Protein AF-A0A8T5YLW8-F1 (afdb_monomer)

Sequence (113 aa):
MLVWEGQQPPEFNLVIDFMATTNAQLEVNAAITALLKMESPELNNVAPFGRRPETVTLNIGRNIALTDVVIKSVSYQLDAPRTPEGYFTHNTVTLQCSGNTSINRSNISSVFV

Organism: Escherichia coli (NCBI:txid562)

Structure (mmCIF, N/CA/C/O backbone):
data_AF-A0A8T5YLW8-F1
#
_entry.id   AF-A0A8T5YLW8-F1
#
loop_
_atom_site.group_PDB
_atom_site.id
_atom_site.type_symbol
_atom_site.label_atom_id
_atom_site.label_alt_id
_atom_site.label_comp_id
_atom_site.label_asym_id
_atom_site.label_entity_id
_atom_site.label_seq_id
_atom_site.pdbx_PDB_ins_code
_atom_site.Cartn_x
_atom_site.Cartn_y
_atom_site.Cartn_z
_atom_site.occupancy
_atom_site.B_iso_or_equiv
_atom_site.auth_seq_id
_atom_site.auth_comp_id
_atom_site.auth_asym_id
_atom_site.auth_atom_id
_atom_site.pdbx_PDB_model_num
ATOM 1 N N . MET A 1 1 ? 11.277 18.546 -36.241 1.00 44.34 1 MET A N 1
ATOM 2 C CA . MET A 1 1 ? 11.419 17.112 -35.915 1.00 44.34 1 MET A CA 1
ATOM 3 C C . MET A 1 1 ? 10.671 16.890 -34.614 1.00 44.34 1 MET A C 1
ATOM 5 O O . MET A 1 1 ? 11.013 17.552 -33.646 1.00 44.34 1 MET A O 1
ATOM 9 N N . LEU A 1 2 ? 9.601 16.091 -34.614 1.00 60.00 2 LEU A N 1
ATOM 10 C CA . LEU A 1 2 ? 8.866 15.782 -33.385 1.00 60.00 2 LEU A CA 1
ATOM 11 C C . LEU A 1 2 ? 9.755 14.848 -32.556 1.00 60.00 2 LEU A C 1
ATOM 13 O O . LEU A 1 2 ? 9.967 13.700 -32.941 1.00 60.00 2 LEU A O 1
ATOM 17 N N . VAL A 1 3 ? 10.354 15.368 -31.487 1.00 58.53 3 VAL A N 1
ATOM 18 C CA . VAL A 1 3 ? 11.059 14.540 -30.509 1.00 58.53 3 VAL A CA 1
ATOM 19 C C . VAL A 1 3 ? 9.975 13.924 -29.638 1.00 58.53 3 VAL A C 1
ATOM 21 O O . VAL A 1 3 ? 9.194 14.637 -29.015 1.00 58.53 3 VAL A O 1
ATOM 24 N N . TRP A 1 4 ? 9.861 12.600 -29.683 1.00 63.09 4 TRP A N 1
ATOM 25 C CA . TRP A 1 4 ? 8.934 11.867 -28.835 1.00 63.09 4 TRP A CA 1
ATOM 26 C C . TRP A 1 4 ? 9.461 11.913 -27.397 1.00 63.09 4 TRP A C 1
ATOM 28 O O . TRP A 1 4 ? 10.373 11.167 -27.041 1.00 63.09 4 TRP A O 1
ATOM 38 N N . GLU A 1 5 ? 8.921 12.832 -26.597 1.00 63.84 5 GLU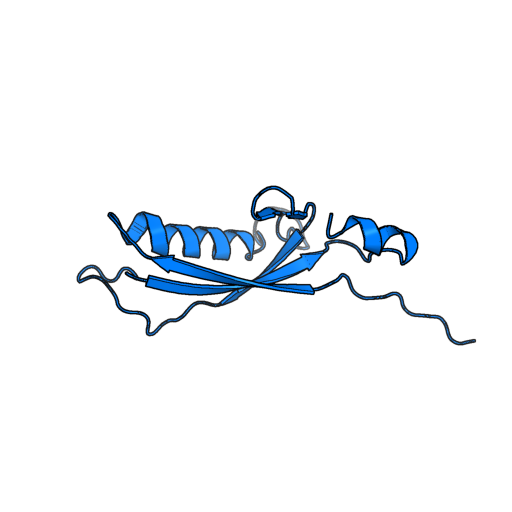 A N 1
ATOM 39 C CA . GLU A 1 5 ? 9.075 12.853 -25.142 1.00 63.84 5 GLU A CA 1
ATOM 40 C C . GLU A 1 5 ? 8.551 11.502 -24.629 1.00 63.84 5 GLU A C 1
ATOM 42 O O . GLU A 1 5 ? 7.420 11.119 -24.929 1.00 63.84 5 GLU A O 1
ATOM 47 N N . GLY A 1 6 ? 9.399 10.709 -23.974 1.00 64.81 6 GLY A N 1
ATOM 48 C CA . GLY A 1 6 ? 9.076 9.332 -23.594 1.00 64.81 6 GLY A CA 1
ATOM 49 C C . GLY A 1 6 ? 7.766 9.189 -22.804 1.00 64.81 6 GLY A C 1
ATOM 50 O O . GLY A 1 6 ? 7.215 10.141 -22.260 1.00 64.81 6 GLY A O 1
ATOM 51 N N . GLN A 1 7 ? 7.258 7.961 -22.716 1.00 68.88 7 GLN A N 1
ATOM 52 C CA . GLN A 1 7 ? 6.032 7.693 -21.968 1.00 68.88 7 GLN A CA 1
ATOM 53 C C . GLN A 1 7 ? 6.292 7.783 -20.456 1.00 68.88 7 GLN A C 1
ATOM 55 O O . GLN A 1 7 ? 7.324 7.311 -19.973 1.00 68.88 7 GLN A O 1
ATOM 60 N N . GLN A 1 8 ? 5.349 8.360 -19.706 1.00 73.06 8 GLN A N 1
ATOM 61 C CA . GLN A 1 8 ? 5.370 8.281 -18.245 1.00 73.06 8 GLN A CA 1
ATOM 62 C C . GLN A 1 8 ? 5.284 6.814 -17.792 1.00 73.06 8 GLN A C 1
ATOM 64 O O . GLN A 1 8 ? 4.663 6.000 -18.488 1.00 73.06 8 GLN A O 1
ATOM 69 N N . PRO A 1 9 ? 5.903 6.455 -16.652 1.00 78.44 9 PRO A N 1
ATOM 70 C CA . PRO A 1 9 ? 5.740 5.127 -16.082 1.00 78.44 9 PRO A CA 1
ATOM 71 C C . PRO A 1 9 ? 4.255 4.790 -15.908 1.00 78.44 9 PRO A C 1
ATOM 73 O O . PRO A 1 9 ? 3.475 5.675 -15.549 1.00 78.44 9 PRO A O 1
ATOM 76 N N . PRO A 1 10 ? 3.847 3.537 -16.165 1.00 76.88 10 PRO A N 1
ATOM 77 C CA . PRO A 1 10 ? 2.460 3.141 -16.006 1.00 76.88 10 PRO A CA 1
ATOM 78 C C . PRO A 1 10 ? 2.024 3.314 -14.551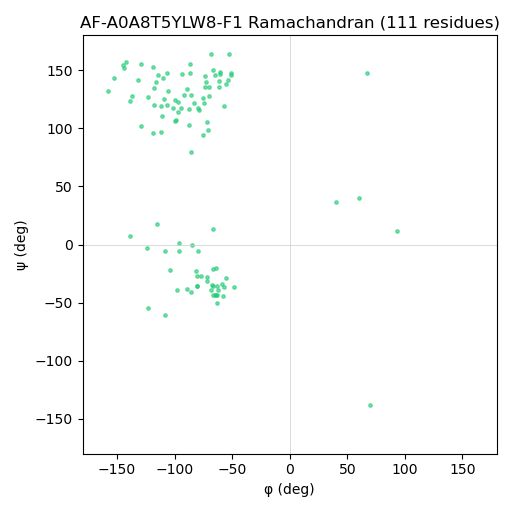 1.00 76.88 10 PRO A C 1
ATOM 80 O O . PRO A 1 10 ? 2.736 2.925 -13.618 1.00 76.88 10 PRO A O 1
ATOM 83 N N . GLU A 1 11 ? 0.837 3.886 -14.388 1.00 84.94 11 GLU A N 1
ATOM 84 C CA . GLU A 1 11 ? 0.167 4.045 -13.106 1.00 84.94 11 GLU A CA 1
ATOM 85 C C . GLU A 1 11 ? -1.048 3.129 -13.042 1.00 84.94 11 GLU A C 1
ATOM 87 O O . GLU A 1 11 ? -1.750 2.929 -14.038 1.00 84.94 11 GLU A O 1
ATOM 92 N N . PHE A 1 12 ? -1.300 2.574 -11.866 1.00 84.94 12 PHE A N 1
ATOM 93 C CA . PHE A 1 12 ? -2.466 1.744 -11.614 1.00 84.94 12 PHE A CA 1
ATOM 94 C C . PHE A 1 12 ? -2.984 1.979 -10.202 1.00 84.94 12 PHE A C 1
ATOM 96 O O . PHE A 1 12 ? -2.226 2.308 -9.288 1.00 84.94 12 PHE A O 1
ATOM 103 N N . ASN A 1 13 ? -4.287 1.773 -10.035 1.00 89.31 13 A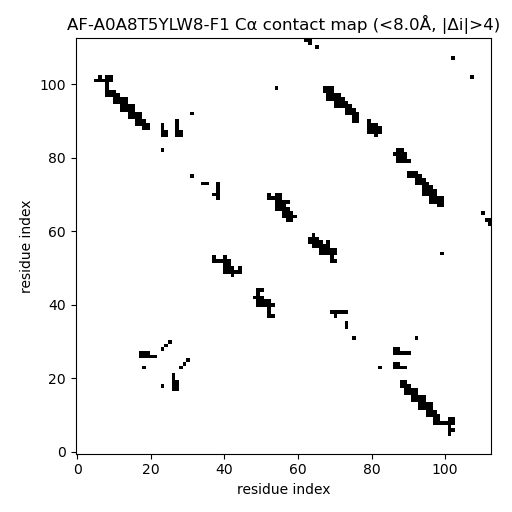SN A N 1
ATOM 104 C CA . ASN A 1 13 ? -4.950 1.897 -8.748 1.00 89.31 13 ASN A CA 1
ATOM 105 C C . ASN A 1 13 ? -5.274 0.508 -8.207 1.00 89.31 13 ASN A C 1
ATOM 107 O O . ASN A 1 13 ? -5.848 -0.316 -8.922 1.00 89.31 13 ASN A O 1
ATOM 111 N N . LEU A 1 14 ? -4.936 0.267 -6.943 1.00 87.56 14 LEU A N 1
ATOM 112 C CA . LEU A 1 14 ? -5.345 -0.923 -6.210 1.00 87.56 14 LEU A CA 1
ATOM 113 C C . LEU A 1 14 ? -6.320 -0.509 -5.109 1.00 87.56 14 LEU A C 1
ATOM 115 O O . LEU A 1 14 ? -5.966 0.266 -4.224 1.00 87.56 14 LEU A O 1
ATOM 119 N N . VAL A 1 15 ? -7.541 -1.035 -5.171 1.00 91.56 15 VAL A N 1
ATOM 120 C CA . VAL A 1 15 ? -8.558 -0.845 -4.132 1.00 91.56 15 VAL A CA 1
ATOM 121 C C . VAL A 1 15 ? -8.533 -2.066 -3.219 1.00 91.56 15 VAL A C 1
ATOM 123 O O . VAL A 1 15 ? -8.664 -3.194 -3.697 1.00 91.56 15 VAL A O 1
ATOM 126 N N . ILE A 1 16 ? -8.319 -1.841 -1.925 1.00 90.75 16 ILE A N 1
ATOM 127 C CA . ILE A 1 16 ? -8.202 -2.874 -0.894 1.00 90.75 16 ILE A CA 1
ATOM 128 C C . ILE A 1 16 ? -9.240 -2.597 0.186 1.00 90.75 16 ILE A C 1
ATOM 130 O O . ILE A 1 16 ? -9.259 -1.511 0.761 1.00 90.75 16 ILE A O 1
ATOM 134 N N . ASP A 1 17 ? -10.049 -3.599 0.511 1.00 92.38 17 ASP A N 1
ATOM 135 C CA . ASP A 1 17 ? -10.964 -3.542 1.646 1.00 92.38 17 ASP A CA 1
ATOM 136 C C . ASP A 1 17 ? -10.333 -4.220 2.862 1.00 92.38 17 ASP A C 1
ATOM 138 O O . ASP A 1 17 ? -10.109 -5.433 2.880 1.00 92.38 17 ASP A O 1
ATOM 142 N N . PHE A 1 18 ? -10.048 -3.429 3.893 1.00 92.38 18 PHE A N 1
ATOM 143 C CA . PHE A 1 18 ? -9.648 -3.941 5.196 1.00 92.38 18 PHE A CA 1
ATOM 144 C C . PHE A 1 18 ? -10.882 -4.174 6.059 1.00 92.38 18 PHE A C 1
ATOM 146 O O . PHE A 1 18 ? -11.747 -3.306 6.170 1.00 92.38 18 PHE A O 1
ATOM 153 N N . MET A 1 19 ? -10.936 -5.327 6.718 1.00 92.69 19 MET A N 1
ATOM 154 C CA . MET A 1 19 ? -11.986 -5.673 7.668 1.00 92.69 19 MET A CA 1
ATOM 155 C C . MET A 1 19 ? -11.359 -6.379 8.865 1.00 92.69 19 MET A C 1
ATOM 157 O O . MET A 1 19 ? -10.689 -7.398 8.708 1.00 92.69 19 MET A O 1
ATOM 161 N N . ALA A 1 20 ? -11.586 -5.835 10.056 1.00 91.31 20 ALA A N 1
ATOM 162 C CA . ALA A 1 20 ? -11.112 -6.424 11.295 1.00 91.31 20 ALA A CA 1
ATOM 163 C C . ALA A 1 20 ? -11.966 -7.640 11.673 1.00 91.31 20 ALA A C 1
ATOM 165 O O . ALA A 1 20 ? -13.187 -7.528 11.801 1.00 91.31 20 ALA A O 1
ATOM 166 N N . THR A 1 21 ? -11.325 -8.782 11.906 1.00 89.88 21 THR A N 1
ATOM 167 C CA . THR A 1 21 ? -11.979 -9.988 12.433 1.00 89.88 21 THR A CA 1
ATOM 168 C C . THR A 1 21 ? -11.768 -10.120 13.938 1.00 89.88 21 THR A C 1
ATOM 170 O O . THR A 1 21 ? -12.695 -10.503 14.648 1.00 89.88 21 THR A O 1
ATOM 173 N N . THR A 1 22 ? -10.567 -9.790 14.436 1.00 89.00 22 THR A N 1
ATOM 174 C CA . THR A 1 22 ? -10.231 -9.937 15.863 1.00 89.00 22 THR A CA 1
ATOM 175 C C . THR A 1 22 ? -9.774 -8.623 16.485 1.00 89.00 22 THR A C 1
ATOM 177 O O . THR A 1 22 ? -10.338 -8.196 17.491 1.00 89.00 22 THR A O 1
ATOM 180 N N . ASN A 1 23 ? -8.762 -7.968 15.908 1.00 90.12 23 ASN A N 1
ATOM 181 C CA . ASN A 1 23 ? -8.204 -6.734 16.462 1.00 90.12 23 ASN A CA 1
ATOM 182 C C . ASN A 1 23 ? -8.123 -5.621 15.409 1.00 90.12 23 ASN A C 1
ATOM 184 O O . ASN A 1 23 ? -7.188 -5.562 14.610 1.00 90.12 23 ASN A O 1
ATOM 188 N N . ALA A 1 24 ? -9.069 -4.683 15.477 1.00 90.38 24 ALA A N 1
ATOM 189 C CA . ALA A 1 24 ? -9.163 -3.534 14.576 1.00 90.38 24 ALA A CA 1
ATOM 190 C C . ALA A 1 24 ? -7.920 -2.630 14.578 1.00 90.38 24 ALA A C 1
ATOM 192 O O . ALA A 1 24 ? -7.529 -2.102 13.534 1.00 90.38 24 ALA A O 1
ATOM 193 N N . GLN A 1 25 ? -7.252 -2.488 15.725 1.00 91.56 25 GLN A N 1
ATOM 194 C CA . GLN A 1 25 ? -6.040 -1.680 15.824 1.00 91.56 25 GLN A CA 1
ATOM 195 C C . GLN A 1 25 ? -4.910 -2.261 14.964 1.00 91.56 25 GLN A C 1
ATOM 197 O O . GLN A 1 25 ? -4.209 -1.512 14.285 1.00 91.56 25 GLN A O 1
ATOM 202 N N . LEU A 1 26 ? -4.726 -3.583 15.001 1.00 92.12 26 LEU A N 1
ATOM 203 C CA . LEU A 1 26 ? -3.625 -4.259 14.315 1.00 92.12 26 LEU A CA 1
ATOM 204 C C . LEU A 1 26 ? -3.959 -4.572 12.853 1.00 92.12 26 LEU A C 1
ATOM 206 O O . LEU A 1 26 ? -3.114 -4.399 11.981 1.00 92.12 26 LEU A O 1
ATOM 210 N N . GLU A 1 27 ? -5.184 -5.009 12.578 1.00 90.38 27 GLU A N 1
ATOM 211 C CA . GLU A 1 27 ? -5.577 -5.489 11.250 1.00 90.38 27 GLU A CA 1
ATOM 212 C C . GLU A 1 27 ? -5.901 -4.347 10.279 1.00 90.38 27 GLU A C 1
ATOM 214 O O . GLU A 1 27 ? -5.579 -4.441 9.098 1.00 90.38 27 GLU A O 1
ATOM 219 N N . VAL A 1 28 ? -6.499 -3.254 10.768 1.00 92.12 28 VAL A N 1
ATOM 220 C CA . VAL A 1 28 ? -6.936 -2.132 9.921 1.00 92.12 28 VAL A CA 1
ATOM 221 C C . VAL A 1 28 ? -6.038 -0.920 10.144 1.00 92.12 28 VAL A C 1
ATOM 223 O O . VAL A 1 28 ? -5.341 -0.477 9.233 1.00 92.12 28 VAL A O 1
ATOM 226 N N . ASN A 1 29 ? -5.985 -0.392 11.370 1.00 92.31 29 ASN A N 1
ATOM 227 C CA . ASN A 1 29 ? -5.278 0.866 11.624 1.00 92.31 29 ASN A CA 1
ATOM 228 C C . ASN A 1 29 ? -3.762 0.756 11.434 1.00 92.31 29 ASN A C 1
ATOM 230 O O . ASN A 1 29 ? -3.159 1.654 10.840 1.00 92.31 29 ASN A O 1
ATOM 234 N N . ALA A 1 30 ? -3.129 -0.313 11.923 1.00 92.81 30 ALA A N 1
ATOM 235 C CA . ALA A 1 30 ? -1.691 -0.498 11.751 1.00 92.81 30 ALA A CA 1
ATOM 236 C C . ALA A 1 30 ? -1.322 -0.755 10.282 1.00 92.81 30 ALA A C 1
ATOM 238 O O . ALA A 1 30 ? -0.299 -0.242 9.829 1.00 92.81 30 ALA A O 1
ATOM 239 N N . ALA A 1 31 ? -2.173 -1.457 9.526 1.00 91.00 31 ALA A N 1
ATOM 240 C CA . ALA A 1 31 ? -1.995 -1.660 8.090 1.00 91.00 31 ALA A CA 1
ATOM 241 C C . ALA A 1 31 ? -2.058 -0.331 7.317 1.00 91.00 31 ALA A C 1
ATOM 243 O O . ALA A 1 31 ? -1.124 -0.003 6.585 1.00 91.00 31 ALA A O 1
ATOM 244 N N . ILE A 1 32 ? -3.091 0.488 7.555 1.00 91.56 32 ILE A N 1
ATOM 245 C CA . ILE A 1 32 ? -3.211 1.835 6.963 1.00 91.56 32 ILE A CA 1
ATOM 246 C C . ILE A 1 32 ? -2.002 2.699 7.338 1.00 91.56 32 ILE A C 1
ATOM 248 O O . ILE A 1 32 ? -1.406 3.354 6.486 1.00 91.56 32 ILE A O 1
ATOM 252 N N . THR A 1 33 ? -1.592 2.665 8.608 1.00 91.94 33 THR A N 1
ATOM 253 C CA . THR A 1 33 ? -0.431 3.426 9.090 1.00 91.94 33 THR A CA 1
ATOM 254 C C . THR A 1 33 ? 0.861 2.987 8.402 1.00 91.94 33 THR A C 1
ATOM 256 O O . THR A 1 33 ? 1.699 3.827 8.081 1.00 91.94 33 THR A O 1
ATOM 259 N N . ALA A 1 34 ? 1.046 1.686 8.168 1.00 90.94 34 ALA A N 1
ATOM 260 C CA . ALA A 1 34 ? 2.209 1.173 7.454 1.00 90.94 34 ALA A CA 1
ATOM 261 C C . ALA A 1 34 ? 2.229 1.652 5.996 1.00 90.94 34 ALA A C 1
ATOM 263 O O . ALA A 1 34 ? 3.269 2.109 5.532 1.00 90.94 34 ALA A O 1
ATOM 264 N N . LEU A 1 35 ? 1.084 1.630 5.307 1.00 89.25 35 LEU A N 1
ATOM 265 C CA . LEU A 1 35 ? 0.967 2.118 3.929 1.00 89.25 35 LEU A CA 1
ATOM 266 C C . LEU A 1 35 ? 1.268 3.621 3.825 1.00 89.25 35 LEU A C 1
ATOM 268 O O . LEU A 1 35 ? 2.048 4.029 2.969 1.00 89.25 35 LEU A O 1
ATOM 272 N N . LEU A 1 36 ? 0.743 4.431 4.748 1.00 88.94 36 LEU A N 1
ATOM 273 C CA . LEU A 1 36 ? 1.033 5.871 4.812 1.00 88.94 36 LEU A CA 1
ATOM 274 C C . LEU A 1 36 ? 2.518 6.161 5.085 1.00 88.94 36 LEU A C 1
ATOM 276 O O . LEU A 1 36 ? 3.083 7.113 4.545 1.00 88.94 36 LEU A O 1
ATOM 280 N N . LYS A 1 37 ? 3.180 5.331 5.901 1.00 87.12 37 LYS A N 1
ATOM 281 C CA . LYS A 1 37 ? 4.632 5.426 6.114 1.00 87.12 37 LYS A CA 1
ATOM 282 C C . LYS A 1 37 ? 5.426 5.077 4.857 1.00 87.12 37 LYS A C 1
ATOM 284 O O . LYS A 1 37 ? 6.459 5.687 4.634 1.00 87.12 37 LYS A O 1
ATOM 289 N N . MET A 1 38 ? 4.958 4.120 4.056 1.00 84.31 38 MET A N 1
ATOM 290 C CA . MET A 1 38 ? 5.612 3.738 2.798 1.00 84.31 38 MET A CA 1
ATOM 291 C C . MET A 1 38 ? 5.449 4.797 1.702 1.00 84.31 38 MET A C 1
ATOM 293 O O . MET A 1 38 ? 6.339 4.944 0.871 1.00 84.31 38 MET A O 1
ATOM 297 N N . GLU A 1 39 ? 4.341 5.539 1.699 1.00 85.12 39 GLU A N 1
ATOM 298 C CA . GLU A 1 39 ? 4.156 6.709 0.828 1.00 85.12 39 GLU A CA 1
ATOM 299 C C . GLU A 1 39 ? 5.085 7.867 1.227 1.00 85.12 39 GLU A C 1
ATOM 301 O O . GLU A 1 39 ? 5.629 8.571 0.376 1.00 85.12 39 GLU A O 1
ATOM 306 N N . SER A 1 40 ? 5.269 8.070 2.532 1.00 81.56 40 SER A N 1
ATOM 307 C CA . SER A 1 40 ? 5.974 9.232 3.069 1.00 81.56 40 SER A CA 1
ATOM 308 C C . SER A 1 40 ? 7.496 9.129 2.868 1.00 81.56 40 SER A C 1
ATOM 310 O O . SER A 1 40 ? 8.119 8.200 3.380 1.00 81.56 40 SER A O 1
ATOM 312 N N . PRO A 1 41 ? 8.145 10.091 2.183 1.00 71.44 41 PRO A N 1
ATOM 313 C CA . PRO A 1 41 ? 9.599 10.124 2.084 1.00 71.44 41 PRO A CA 1
ATOM 314 C C . PRO A 1 41 ? 10.247 10.560 3.407 1.00 71.44 41 PRO A C 1
ATOM 316 O O . PRO A 1 41 ? 9.760 11.453 4.102 1.00 71.44 41 PRO A O 1
ATOM 319 N N . GLU A 1 42 ? 11.412 9.992 3.719 1.00 66.88 42 GLU A N 1
ATOM 320 C CA . GLU A 1 42 ? 12.238 10.427 4.849 1.00 66.88 42 GLU A CA 1
ATOM 321 C C . GLU A 1 42 ? 12.952 11.745 4.505 1.00 66.88 42 GLU A C 1
ATOM 323 O O . GLU A 1 42 ? 14.020 11.763 3.883 1.00 66.88 42 GLU A O 1
ATOM 328 N N . LEU A 1 43 ? 12.340 12.868 4.896 1.00 61.09 43 LEU A N 1
ATOM 329 C CA . LEU A 1 43 ? 12.851 14.218 4.620 1.00 61.09 43 LEU A CA 1
ATOM 330 C C . LEU A 1 43 ? 14.018 14.627 5.536 1.00 61.09 43 LEU A C 1
ATOM 332 O O . LEU A 1 43 ? 14.859 15.423 5.130 1.00 61.09 43 LEU A O 1
ATOM 336 N N . ASN A 1 44 ? 14.095 14.076 6.754 1.00 61.62 44 ASN A N 1
ATOM 337 C CA . ASN A 1 44 ? 15.080 14.478 7.771 1.00 61.62 44 ASN A CA 1
ATOM 338 C C . ASN A 1 44 ? 16.341 13.596 7.823 1.00 61.62 44 ASN A C 1
ATOM 340 O O . ASN A 1 44 ? 17.278 13.905 8.562 1.00 61.62 44 ASN A O 1
ATOM 344 N N . ASN A 1 45 ? 16.404 12.506 7.053 1.00 57.56 45 ASN A N 1
ATOM 345 C CA . ASN A 1 45 ? 17.542 11.590 7.072 1.00 57.56 45 ASN A CA 1
ATOM 346 C C . ASN A 1 45 ? 18.664 12.070 6.125 1.00 57.56 45 ASN A C 1
ATOM 348 O O . ASN A 1 45 ? 18.766 11.621 4.989 1.00 57.56 45 ASN A O 1
ATOM 352 N N . VAL A 1 46 ? 19.460 13.038 6.599 1.00 51.97 46 VAL A N 1
ATOM 353 C CA . VAL A 1 46 ? 20.850 13.391 6.203 1.00 51.97 46 VAL A CA 1
ATOM 354 C C . VAL A 1 46 ? 21.197 13.344 4.696 1.00 51.97 46 VAL A C 1
ATOM 356 O O . VAL A 1 46 ? 22.314 13.001 4.314 1.00 51.97 46 VAL A O 1
ATOM 359 N N . ALA A 1 47 ? 20.282 13.730 3.808 1.00 57.00 47 ALA A N 1
ATOM 360 C CA . ALA A 1 47 ? 20.592 13.987 2.402 1.00 57.00 47 ALA A CA 1
ATOM 361 C C . ALA A 1 47 ? 19.879 15.271 1.943 1.00 57.00 47 ALA A C 1
ATOM 363 O O . ALA A 1 47 ? 18.664 15.368 2.120 1.00 57.00 47 ALA A O 1
ATOM 364 N N . PRO A 1 48 ? 20.583 16.247 1.333 1.00 53.84 48 PRO A N 1
ATOM 365 C CA . PRO A 1 48 ? 20.058 17.591 1.042 1.00 53.84 48 PRO A CA 1
ATOM 366 C C . PRO A 1 48 ? 18.920 17.669 -0.001 1.00 53.84 48 PRO A C 1
ATOM 368 O O . PRO A 1 48 ? 18.581 18.759 -0.444 1.00 53.84 48 PRO A O 1
ATOM 371 N N . PHE A 1 49 ? 18.301 16.546 -0.375 1.00 59.62 49 PHE A N 1
ATOM 372 C CA . PHE A 1 49 ? 17.193 16.482 -1.336 1.00 59.62 49 PHE A CA 1
ATOM 373 C C . PHE A 1 49 ? 16.066 15.515 -0.934 1.00 59.62 49 PHE A C 1
ATOM 375 O O . PHE A 1 49 ? 15.152 15.295 -1.725 1.00 59.62 49 PHE A O 1
ATOM 382 N N . GLY A 1 50 ? 16.108 14.958 0.287 1.00 57.31 50 GLY A N 1
ATOM 383 C CA . GLY A 1 50 ? 15.178 13.912 0.724 1.00 57.31 50 GLY A CA 1
ATOM 384 C C . GLY A 1 50 ? 15.391 12.601 -0.040 1.00 57.31 50 GLY A C 1
ATOM 385 O O . GLY A 1 50 ? 15.794 12.578 -1.205 1.00 57.31 50 GLY A O 1
ATOM 386 N N . ARG A 1 51 ? 15.164 11.462 0.614 1.00 63.34 51 ARG A N 1
ATOM 387 C CA . ARG A 1 51 ? 15.208 10.174 -0.088 1.00 63.34 51 ARG A CA 1
ATOM 388 C C . ARG A 1 51 ? 13.829 9.923 -0.692 1.00 63.34 51 ARG A C 1
ATOM 390 O O . ARG A 1 51 ? 12.829 10.027 0.013 1.00 63.34 51 ARG A O 1
ATOM 397 N N . ARG A 1 52 ? 13.770 9.603 -1.993 1.00 68.25 52 ARG A N 1
ATOM 398 C CA . ARG A 1 52 ? 12.530 9.116 -2.622 1.00 68.25 52 ARG A CA 1
ATOM 399 C C . ARG A 1 52 ? 11.957 7.949 -1.797 1.00 68.25 52 ARG A C 1
ATOM 401 O O . ARG A 1 52 ? 12.770 7.202 -1.237 1.00 68.25 52 ARG A O 1
ATOM 408 N N . PRO A 1 53 ? 10.625 7.771 -1.745 1.00 72.38 53 PRO A N 1
ATOM 409 C CA . PRO A 1 53 ? 10.024 6.608 -1.102 1.00 72.38 53 PRO A CA 1
ATOM 410 C C . PRO A 1 53 ? 10.652 5.307 -1.615 1.00 72.38 53 PRO A C 1
ATOM 412 O O . PRO A 1 53 ? 11.084 5.225 -2.773 1.00 72.38 53 PRO A O 1
ATOM 415 N N . GLU A 1 54 ? 10.764 4.313 -0.738 1.00 78.00 54 GLU A N 1
ATOM 416 C CA . GLU A 1 54 ? 11.364 3.028 -1.095 1.00 78.00 54 GLU A CA 1
ATOM 417 C C . GLU A 1 54 ? 10.497 2.281 -2.115 1.00 78.00 54 GLU A C 1
ATOM 419 O O . GLU A 1 54 ? 9.276 2.436 -2.165 1.00 78.00 54 GLU A O 1
ATOM 424 N N . THR A 1 55 ? 11.141 1.476 -2.963 1.00 82.25 55 THR A N 1
ATOM 425 C CA . THR A 1 55 ? 10.412 0.624 -3.898 1.00 82.25 55 THR A CA 1
ATOM 426 C C . THR A 1 55 ? 9.780 -0.544 -3.149 1.00 82.25 55 THR A C 1
ATOM 428 O O . THR A 1 55 ? 10.410 -1.189 -2.312 1.00 82.25 55 THR A O 1
ATOM 431 N N . VAL A 1 56 ? 8.525 -0.835 -3.473 1.00 82.56 56 VAL A N 1
ATOM 432 C CA . VAL A 1 56 ? 7.765 -1.964 -2.941 1.00 82.56 56 VAL A CA 1
ATOM 433 C C . VAL A 1 56 ? 7.621 -3.044 -4.005 1.00 82.56 56 VAL A C 1
ATOM 435 O O . VAL A 1 56 ? 7.537 -2.771 -5.204 1.00 82.56 56 VAL A O 1
ATOM 438 N N . THR A 1 57 ? 7.592 -4.296 -3.554 1.00 83.38 57 THR A N 1
ATOM 439 C CA . THR A 1 57 ? 7.202 -5.430 -4.395 1.00 83.38 57 THR A CA 1
ATOM 440 C C . THR A 1 57 ? 5.772 -5.802 -4.055 1.00 83.38 57 THR A C 1
ATOM 442 O O . THR A 1 57 ? 5.482 -6.188 -2.922 1.00 83.38 57 THR A O 1
ATOM 445 N N . LEU A 1 58 ? 4.881 -5.678 -5.033 1.00 82.12 58 LEU A N 1
ATOM 446 C CA . LEU A 1 58 ? 3.466 -5.970 -4.870 1.00 82.12 58 LEU A CA 1
ATOM 447 C C . LEU A 1 58 ? 3.184 -7.360 -5.439 1.00 82.12 58 LEU A C 1
ATOM 449 O O . LEU A 1 58 ? 3.187 -7.556 -6.653 1.00 82.12 58 LEU A O 1
ATOM 453 N N . ASN A 1 59 ? 2.974 -8.330 -4.552 1.00 80.88 59 ASN A N 1
ATOM 454 C CA . ASN A 1 59 ? 2.614 -9.689 -4.940 1.00 80.88 59 ASN A CA 1
ATOM 455 C C . ASN A 1 59 ? 1.099 -9.875 -4.799 1.00 80.88 59 ASN A C 1
ATOM 457 O O . ASN A 1 59 ? 0.569 -9.908 -3.687 1.00 80.88 59 ASN A O 1
ATOM 461 N N . ILE A 1 60 ? 0.404 -9.941 -5.932 1.00 77.88 60 ILE A N 1
ATOM 462 C CA . ILE A 1 60 ? -1.049 -10.053 -6.027 1.00 77.88 60 ILE A CA 1
ATOM 463 C C . ILE A 1 60 ? -1.393 -11.446 -6.565 1.00 77.88 60 ILE A C 1
ATOM 465 O O . ILE A 1 60 ? -1.184 -11.776 -7.734 1.00 77.88 60 ILE A O 1
ATOM 469 N N . GLY A 1 61 ? -1.974 -12.280 -5.705 1.00 74.38 61 GLY A N 1
ATOM 470 C CA . GLY A 1 61 ? -2.355 -13.643 -6.068 1.00 74.38 61 GLY A CA 1
ATOM 471 C C . GLY A 1 61 ? -1.141 -14.554 -6.279 1.00 74.38 61 GLY A C 1
AT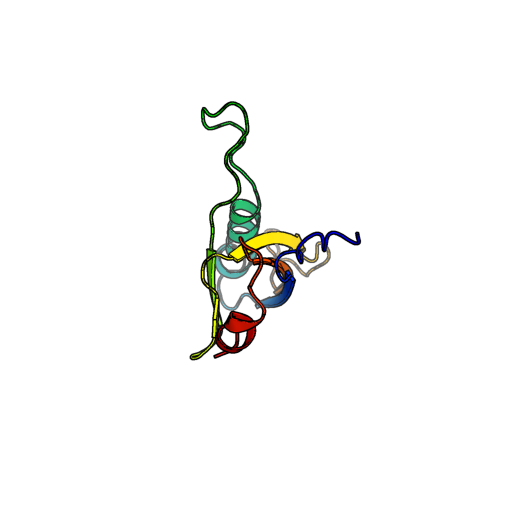OM 472 O O . GLY A 1 61 ? -0.216 -14.548 -5.476 1.00 74.38 61 GLY A O 1
ATOM 473 N N . ARG A 1 62 ? -1.175 -15.401 -7.318 1.00 71.50 62 ARG A N 1
ATOM 474 C CA . ARG A 1 62 ? -0.085 -16.354 -7.624 1.00 71.50 62 ARG A CA 1
ATOM 475 C C . ARG A 1 62 ? 0.808 -15.942 -8.791 1.00 71.50 62 ARG A C 1
ATOM 477 O O . ARG A 1 62 ? 1.919 -16.447 -8.879 1.00 71.50 62 ARG A O 1
ATOM 484 N N . ASN A 1 63 ? 0.315 -15.073 -9.673 1.00 65.38 63 ASN A N 1
ATOM 485 C CA . ASN A 1 63 ? 0.929 -14.838 -10.982 1.00 65.38 63 ASN A CA 1
ATOM 486 C C . ASN A 1 63 ? 1.296 -13.369 -11.226 1.00 65.38 63 ASN A C 1
ATOM 488 O O . ASN A 1 63 ? 1.838 -13.062 -12.271 1.00 65.38 63 ASN A O 1
ATOM 492 N N . ILE A 1 64 ? 0.984 -12.443 -10.312 1.00 68.75 64 ILE A N 1
ATOM 493 C CA . ILE A 1 64 ? 1.251 -11.017 -10.533 1.00 68.75 64 ILE A CA 1
ATOM 494 C C . ILE A 1 64 ? 2.206 -10.540 -9.446 1.00 68.75 64 ILE A C 1
ATOM 496 O O . ILE A 1 64 ? 1.788 -10.210 -8.339 1.00 68.75 64 ILE A O 1
ATOM 500 N N . ALA A 1 65 ? 3.498 -10.516 -9.764 1.00 71.62 65 ALA A N 1
ATOM 501 C CA . ALA A 1 65 ? 4.530 -9.934 -8.915 1.00 71.62 65 ALA A CA 1
ATOM 502 C C . ALA A 1 65 ? 5.079 -8.675 -9.592 1.00 71.62 65 ALA A C 1
ATOM 504 O O . ALA A 1 65 ? 5.944 -8.746 -10.463 1.00 71.62 65 ALA A O 1
ATOM 505 N N . LEU A 1 66 ? 4.563 -7.512 -9.193 1.00 74.81 66 LEU A N 1
ATOM 506 C CA . LEU A 1 66 ? 5.053 -6.226 -9.679 1.00 74.81 66 LEU A CA 1
ATOM 507 C C . LEU A 1 66 ? 6.213 -5.777 -8.789 1.00 74.81 66 LEU A C 1
ATOM 509 O O . LEU A 1 66 ? 6.012 -5.332 -7.657 1.00 74.81 66 LEU A O 1
ATOM 513 N N . THR A 1 67 ? 7.433 -5.934 -9.293 1.00 74.38 67 THR A N 1
ATOM 514 C CA . THR A 1 67 ? 8.659 -5.446 -8.649 1.00 74.38 67 THR A CA 1
ATOM 515 C C . THR A 1 67 ? 8.929 -3.991 -9.039 1.00 74.38 67 THR A C 1
ATOM 517 O O . THR A 1 67 ? 8.497 -3.538 -10.097 1.00 74.38 67 THR A O 1
ATOM 520 N N . ASP A 1 68 ? 9.659 -3.254 -8.198 1.00 77.69 68 ASP A N 1
ATOM 521 C CA . ASP A 1 68 ? 10.050 -1.853 -8.443 1.00 77.69 68 ASP A CA 1
ATOM 522 C C . ASP A 1 68 ? 8.880 -0.866 -8.620 1.00 77.69 68 ASP A C 1
ATOM 524 O O . ASP A 1 68 ? 8.921 0.058 -9.442 1.00 77.69 68 ASP A O 1
ATOM 528 N N . VAL A 1 69 ? 7.838 -1.039 -7.808 1.00 82.12 69 VAL A N 1
ATOM 529 C CA . VAL A 1 69 ? 6.689 -0.130 -7.738 1.00 82.12 69 VAL A CA 1
ATOM 530 C C . VAL A 1 69 ? 6.912 0.901 -6.635 1.00 82.12 69 VAL A C 1
ATOM 532 O O . VAL A 1 69 ? 7.518 0.605 -5.611 1.00 82.12 69 VAL A O 1
ATOM 535 N N . VAL A 1 70 ? 6.415 2.120 -6.821 1.00 86.50 70 VAL A N 1
ATOM 536 C CA . VAL A 1 70 ? 6.373 3.15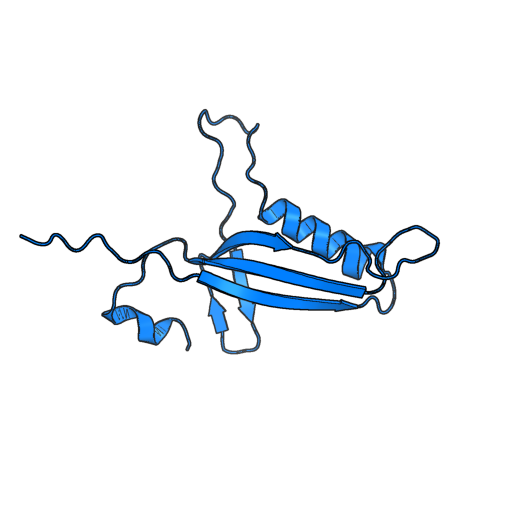8 -5.784 1.00 86.50 70 VAL A CA 1
ATOM 537 C C . VAL A 1 70 ? 4.916 3.520 -5.511 1.00 86.50 70 VAL A C 1
ATOM 539 O O . VAL A 1 70 ? 4.136 3.715 -6.448 1.00 86.50 70 VAL A O 1
ATOM 542 N N . ILE A 1 71 ? 4.553 3.617 -4.232 1.00 87.44 71 ILE A N 1
ATOM 543 C CA . ILE A 1 71 ? 3.243 4.114 -3.799 1.00 87.44 71 ILE A CA 1
ATOM 544 C C . ILE A 1 71 ? 3.283 5.642 -3.876 1.00 87.44 71 ILE A C 1
ATOM 546 O O . ILE A 1 71 ? 4.102 6.275 -3.214 1.00 87.44 71 ILE A O 1
ATOM 550 N N . LYS A 1 72 ? 2.430 6.228 -4.719 1.00 87.25 72 LYS A N 1
ATOM 551 C CA . LYS A 1 72 ? 2.335 7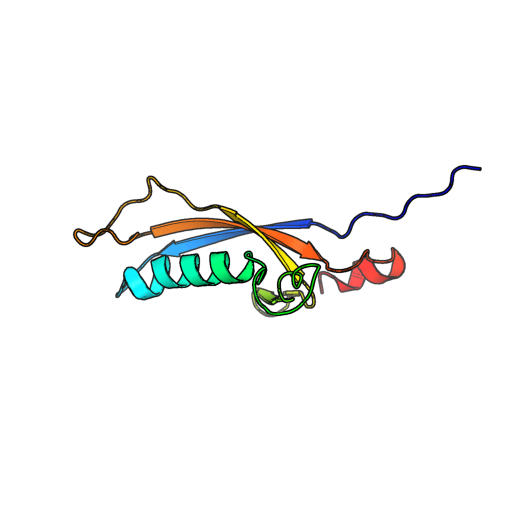.683 -4.916 1.00 87.25 72 LYS A CA 1
ATOM 552 C C . LYS A 1 72 ? 1.358 8.341 -3.958 1.00 87.25 72 LYS A C 1
ATOM 554 O O . LYS A 1 72 ? 1.604 9.465 -3.542 1.00 87.25 72 LYS A O 1
ATOM 559 N N . SER A 1 73 ? 0.241 7.675 -3.689 1.00 88.44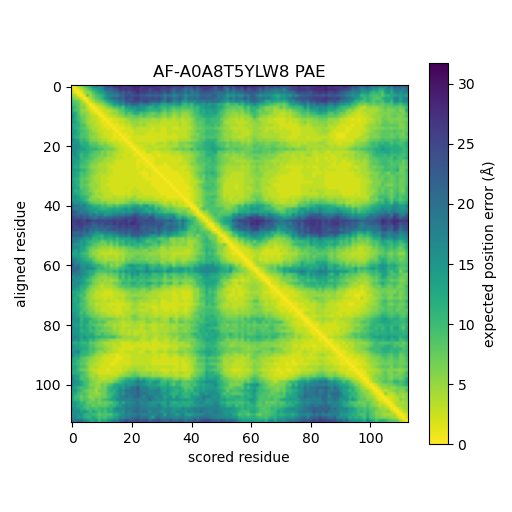 73 SER A N 1
ATOM 560 C CA . SER A 1 73 ? -0.776 8.180 -2.778 1.00 88.44 73 SER A CA 1
ATOM 561 C C . SER A 1 73 ? -1.556 7.038 -2.137 1.00 88.44 73 SER A C 1
ATOM 563 O O . SER A 1 73 ? -1.834 6.014 -2.776 1.00 88.44 73 SER A O 1
ATOM 565 N N . VAL A 1 74 ? -1.907 7.224 -0.866 1.00 91.00 74 VAL A N 1
ATOM 566 C CA . VAL A 1 74 ? -2.798 6.346 -0.109 1.00 91.00 74 VAL A CA 1
ATOM 567 C C . VAL A 1 74 ? -4.022 7.148 0.311 1.00 91.00 74 VAL A C 1
ATOM 569 O O . VAL A 1 74 ? -3.926 8.134 1.038 1.00 91.00 74 VAL A O 1
ATOM 572 N N . SER A 1 75 ? -5.200 6.709 -0.118 1.00 92.62 75 SER A N 1
ATOM 573 C CA . SER A 1 75 ? -6.473 7.304 0.297 1.00 92.62 75 SER A CA 1
ATOM 574 C C . SER A 1 75 ? -7.303 6.293 1.074 1.00 92.62 75 SER A C 1
ATOM 576 O O . SER A 1 75 ? -7.325 5.111 0.742 1.00 92.62 75 SER A O 1
ATOM 578 N N . TYR A 1 76 ? -7.961 6.757 2.131 1.00 92.25 76 TYR A N 1
ATOM 579 C CA . TYR A 1 76 ? -8.757 5.939 3.041 1.00 92.25 76 TYR A CA 1
ATOM 580 C C . TYR A 1 76 ? -10.004 6.713 3.475 1.00 92.25 76 TYR A C 1
ATOM 582 O O . TYR A 1 76 ? -10.036 7.947 3.435 1.00 92.25 76 TYR A O 1
ATOM 590 N N . GLN A 1 77 ? -11.042 5.996 3.890 1.00 91.31 77 GLN A N 1
ATOM 591 C CA . GLN A 1 77 ? -12.321 6.597 4.272 1.00 91.31 77 GLN A CA 1
ATOM 592 C C . GLN A 1 77 ? -12.282 7.085 5.724 1.00 91.31 77 GLN A C 1
ATOM 594 O O . GLN A 1 77 ? -12.024 6.312 6.646 1.00 91.31 77 GLN A O 1
ATOM 599 N N . LEU A 1 78 ? -12.525 8.377 5.953 1.00 88.62 78 LEU A N 1
ATOM 600 C CA . LEU A 1 78 ? -12.478 8.967 7.300 1.00 88.62 78 LEU A CA 1
ATOM 601 C C . LEU A 1 78 ? -13.750 8.715 8.118 1.00 88.62 78 LEU A C 1
ATOM 603 O O . LEU A 1 78 ? -13.688 8.682 9.354 1.00 88.62 78 LEU A O 1
ATOM 607 N N . ASP A 1 79 ? -14.867 8.546 7.418 1.00 90.31 79 ASP A N 1
ATOM 608 C CA . ASP A 1 79 ? -16.220 8.299 7.917 1.00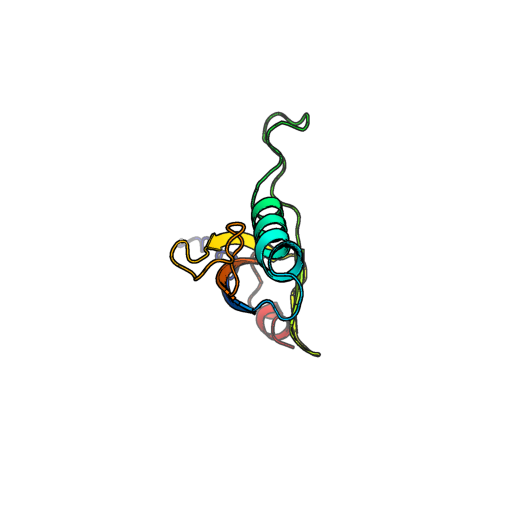 90.31 79 ASP A CA 1
ATOM 609 C C . ASP A 1 79 ? -16.503 6.817 8.194 1.00 90.31 79 ASP A C 1
ATOM 611 O O . ASP A 1 79 ? -17.587 6.468 8.662 1.00 90.31 79 ASP A O 1
ATOM 615 N N . ALA A 1 80 ? -15.520 5.948 7.954 1.00 89.94 80 ALA A N 1
ATOM 616 C CA . ALA A 1 80 ? -15.669 4.526 8.179 1.00 89.94 80 ALA A CA 1
ATOM 617 C C . ALA A 1 80 ? -15.966 4.202 9.666 1.00 89.94 80 ALA A C 1
ATOM 619 O O . ALA A 1 80 ? -15.368 4.811 10.565 1.00 89.94 80 ALA A O 1
ATOM 620 N N . PRO A 1 81 ? -16.858 3.232 9.952 1.00 90.38 81 PRO A N 1
ATOM 621 C CA . PRO A 1 81 ? -17.257 2.847 11.302 1.00 90.38 81 PRO A CA 1
ATOM 622 C C . PRO A 1 81 ? -16.095 2.456 12.212 1.00 90.38 81 PRO A C 1
ATOM 624 O O . PRO A 1 81 ? -15.179 1.719 11.825 1.00 90.38 81 PRO A O 1
ATOM 627 N N . ARG A 1 82 ? -16.170 2.915 13.465 1.00 92.56 82 ARG A N 1
ATOM 628 C CA . ARG A 1 82 ? -15.100 2.776 14.454 1.00 92.56 82 ARG A CA 1
ATOM 629 C C . ARG A 1 82 ? -15.524 1.971 15.673 1.00 92.56 82 ARG A C 1
ATOM 631 O O . ARG A 1 82 ? -16.699 1.950 16.034 1.00 92.56 82 ARG A O 1
ATOM 638 N N . THR A 1 83 ? -14.553 1.332 16.313 1.00 90.19 83 THR A N 1
ATOM 639 C CA . THR A 1 83 ? -14.721 0.725 17.633 1.00 90.19 83 THR A CA 1
ATOM 640 C C . THR A 1 83 ? -14.914 1.815 18.698 1.00 90.19 83 THR A C 1
ATOM 642 O O . THR A 1 83 ? -14.590 2.981 18.442 1.00 90.19 83 THR A O 1
ATOM 645 N N . PRO A 1 84 ? -15.404 1.476 19.905 1.00 89.00 84 PRO A N 1
ATOM 646 C CA . PRO A 1 84 ? -15.499 2.427 21.017 1.00 89.00 84 PRO A CA 1
ATOM 647 C C . PRO A 1 84 ? -14.163 3.099 21.370 1.00 89.00 84 PRO A C 1
ATOM 649 O O . PRO A 1 84 ? -14.147 4.241 21.821 1.00 89.00 84 PRO A O 1
ATOM 652 N N . GLU A 1 85 ? -13.040 2.421 21.124 1.00 88.69 85 GLU A N 1
ATOM 653 C CA . GLU A 1 85 ? -11.681 2.941 21.326 1.00 88.69 85 GLU A CA 1
ATOM 654 C C . GLU A 1 85 ? -11.204 3.858 20.182 1.00 88.69 85 GLU A C 1
ATOM 656 O O . GLU A 1 85 ? -10.134 4.459 20.271 1.00 88.69 85 GLU A O 1
ATOM 661 N N . GLY A 1 86 ? -11.988 3.991 19.107 1.00 88.62 86 GLY A N 1
ATOM 662 C CA . GLY A 1 86 ? -11.729 4.907 17.996 1.00 88.62 86 GLY A CA 1
ATOM 663 C C . GLY A 1 86 ? -10.955 4.314 16.813 1.00 88.62 86 GLY A C 1
ATOM 664 O O . GLY A 1 86 ? -10.543 5.076 15.932 1.00 88.62 86 GLY A O 1
ATOM 665 N N . TYR A 1 87 ? -10.771 2.992 16.751 1.00 91.44 87 TYR A N 1
ATOM 666 C CA . TYR A 1 87 ? -10.114 2.309 15.626 1.00 91.44 87 TYR A CA 1
ATOM 667 C C . TYR A 1 87 ? -11.103 1.973 14.511 1.00 91.44 87 TYR A C 1
ATOM 669 O O . TYR A 1 87 ? -12.260 1.685 14.791 1.00 91.44 87 TYR A O 1
ATOM 677 N N . PHE A 1 88 ? -10.673 1.976 13.251 1.00 91.25 88 PHE A N 1
ATOM 678 C CA . PHE A 1 88 ? -11.528 1.601 12.127 1.00 91.25 88 PHE A CA 1
ATOM 679 C C . PHE A 1 88 ? -11.820 0.099 12.151 1.00 91.25 88 PHE A C 1
ATOM 681 O O . PHE A 1 88 ? -10.909 -0.720 12.208 1.00 91.25 88 PHE A O 1
ATOM 688 N N . THR A 1 89 ? -13.098 -0.264 12.088 1.00 90.56 89 THR A N 1
ATOM 689 C CA . THR A 1 89 ? -13.530 -1.674 12.014 1.00 90.56 89 THR A CA 1
ATOM 690 C C . THR A 1 89 ? -13.413 -2.230 10.600 1.00 90.56 89 THR A C 1
ATOM 692 O O . THR A 1 89 ? -13.065 -3.392 10.411 1.00 90.56 89 THR A O 1
ATOM 695 N N . HIS A 1 90 ? -13.675 -1.386 9.608 1.00 92.50 90 HIS A N 1
ATOM 696 C CA . HIS A 1 90 ? -13.456 -1.649 8.196 1.00 92.50 90 HIS A CA 1
ATOM 697 C C . HIS A 1 90 ? -13.028 -0.361 7.502 1.00 92.50 90 HIS A C 1
ATOM 699 O O . HIS A 1 90 ? -13.319 0.732 7.993 1.00 92.50 90 HIS A O 1
ATOM 705 N N . ASN A 1 91 ? -12.305 -0.476 6.393 1.00 92.75 91 ASN A N 1
ATOM 706 C CA . ASN A 1 91 ? -11.927 0.673 5.583 1.00 92.75 91 ASN A CA 1
ATOM 707 C C . ASN A 1 91 ? -11.594 0.254 4.152 1.00 92.75 91 ASN A C 1
ATOM 709 O O . ASN A 1 91 ? -10.794 -0.662 3.957 1.00 92.75 91 ASN A O 1
ATOM 713 N N . THR A 1 92 ? -12.145 0.965 3.172 1.00 93.75 92 THR A N 1
ATOM 714 C CA . THR A 1 92 ? -11.711 0.847 1.780 1.00 93.75 92 THR A CA 1
ATOM 715 C C . THR A 1 92 ? -10.550 1.802 1.531 1.00 93.75 92 THR A C 1
ATOM 717 O O . THR A 1 92 ? -10.701 3.025 1.603 1.00 93.75 92 THR A O 1
ATOM 720 N N . VAL A 1 93 ? -9.390 1.237 1.209 1.00 92.75 93 VAL A N 1
ATOM 721 C CA . VAL A 1 93 ? -8.151 1.964 0.940 1.00 92.75 93 VAL A CA 1
ATOM 722 C C . VAL A 1 93 ? -7.826 1.875 -0.541 1.00 92.75 93 VAL A C 1
ATOM 724 O O . VAL A 1 93 ? -7.722 0.785 -1.099 1.00 92.75 93 VAL A O 1
ATOM 727 N N . THR A 1 94 ? -7.640 3.023 -1.183 1.00 93.69 94 THR A N 1
ATOM 728 C CA . THR A 1 94 ? -7.197 3.089 -2.579 1.00 93.69 94 THR A CA 1
ATOM 729 C C . THR A 1 94 ? -5.747 3.543 -2.632 1.00 93.69 94 THR A C 1
ATOM 731 O O . THR A 1 94 ? -5.413 4.640 -2.176 1.00 93.69 94 THR A O 1
ATOM 734 N N . LEU A 1 95 ? -4.901 2.686 -3.201 1.00 90.44 95 LEU A N 1
ATOM 735 C CA . LEU A 1 95 ? -3.484 2.924 -3.449 1.00 90.44 95 LEU A CA 1
ATOM 736 C C . LEU A 1 95 ? -3.284 3.328 -4.906 1.00 90.44 95 LEU A C 1
ATOM 738 O O . LEU A 1 95 ? -3.655 2.568 -5.802 1.00 90.44 95 LEU A O 1
ATOM 742 N N . GLN A 1 96 ? -2.657 4.477 -5.144 1.00 90.81 96 GLN A N 1
ATOM 743 C CA . GLN A 1 96 ? -2.134 4.824 -6.463 1.00 90.81 96 GLN A CA 1
ATOM 744 C C . GLN A 1 96 ? -0.667 4.414 -6.531 1.00 90.81 96 GLN A C 1
ATOM 746 O O . GLN A 1 96 ? 0.182 4.932 -5.800 1.00 90.81 96 GLN A O 1
ATOM 751 N N . CYS A 1 97 ? -0.368 3.489 -7.430 1.00 87.44 97 CYS A N 1
ATOM 752 C CA . CYS A 1 97 ? 0.955 2.921 -7.611 1.00 87.44 97 CYS A CA 1
ATOM 753 C C . CYS A 1 97 ? 1.515 3.312 -8.977 1.00 87.44 97 CYS A C 1
ATOM 755 O O . CYS A 1 97 ? 0.785 3.417 -9.962 1.00 87.44 97 CYS A O 1
ATOM 757 N N . SER A 1 98 ? 2.828 3.502 -9.044 1.00 84.50 98 SER A N 1
ATOM 758 C CA . SER A 1 98 ? 3.545 3.824 -10.277 1.00 84.50 98 SER A CA 1
ATOM 759 C C . SER A 1 98 ? 4.762 2.932 -10.420 1.00 84.50 98 SER A C 1
ATOM 761 O O . SER A 1 98 ? 5.478 2.700 -9.445 1.00 84.50 98 SER A O 1
ATOM 763 N N . GLY A 1 99 ? 5.050 2.496 -11.644 1.00 78.19 99 GLY A N 1
ATOM 764 C CA . GLY A 1 99 ? 6.371 1.950 -11.953 1.00 78.19 99 GLY A CA 1
ATOM 765 C C . GLY A 1 99 ? 7.463 2.999 -11.707 1.00 78.19 99 GLY A C 1
ATOM 766 O O . GLY A 1 99 ? 7.234 4.198 -11.900 1.00 78.19 99 GLY A O 1
ATOM 767 N N . ASN A 1 100 ? 8.646 2.562 -11.277 1.00 72.31 100 ASN A N 1
ATOM 768 C CA . ASN A 1 100 ? 9.805 3.442 -11.079 1.00 72.31 100 ASN A CA 1
ATOM 769 C C . ASN A 1 100 ? 10.414 3.928 -12.413 1.00 72.31 100 ASN A C 1
ATOM 771 O O . ASN A 1 100 ? 10.996 5.009 -12.477 1.00 72.31 100 ASN A O 1
ATOM 775 N N . THR A 1 101 ? 10.277 3.147 -13.490 1.00 68.38 101 THR A N 1
ATOM 776 C CA . THR A 1 101 ? 10.825 3.458 -14.820 1.00 68.38 101 THR A CA 1
ATOM 777 C C . THR A 1 101 ? 9.771 3.333 -15.916 1.00 68.38 101 THR A C 1
ATOM 779 O O . THR A 1 101 ? 8.774 2.620 -15.786 1.00 68.38 101 THR A O 1
ATOM 782 N N . SER A 1 102 ? 9.987 4.054 -17.017 1.00 69.00 102 SER A N 1
ATOM 783 C CA . SER A 1 102 ? 9.182 3.892 -18.222 1.00 69.00 102 SER A CA 1
ATOM 784 C C . SER A 1 102 ? 9.485 2.543 -18.874 1.00 69.00 102 SER A C 1
ATOM 786 O O . SER A 1 102 ? 10.637 2.119 -18.985 1.00 69.00 102 SER A O 1
ATOM 788 N N . ILE A 1 103 ? 8.430 1.845 -19.287 1.00 68.94 103 ILE A N 1
ATOM 789 C CA . ILE A 1 103 ? 8.544 0.506 -19.862 1.00 68.94 103 ILE A CA 1
ATOM 790 C C . ILE A 1 103 ? 8.668 0.645 -21.376 1.00 68.94 103 ILE A C 1
ATOM 792 O O . ILE A 1 103 ? 7.867 1.320 -22.022 1.00 68.94 103 ILE A O 1
ATOM 796 N N . ASN A 1 104 ? 9.681 0.004 -21.960 1.00 65.81 104 ASN A N 1
ATOM 797 C CA . ASN A 1 104 ? 9.818 -0.048 -23.411 1.00 65.81 104 ASN A CA 1
ATOM 798 C C . ASN A 1 104 ? 8.646 -0.843 -24.015 1.00 65.81 104 ASN A C 1
ATOM 800 O O . ASN A 1 104 ? 8.200 -1.840 -23.445 1.00 65.81 104 ASN A O 1
ATOM 804 N N . ARG A 1 105 ? 8.186 -0.455 -25.208 1.00 67.56 105 ARG A N 1
ATOM 805 C CA . ARG A 1 105 ? 7.140 -1.155 -25.967 1.00 67.56 105 ARG A CA 1
ATOM 806 C C . ARG A 1 105 ? 7.391 -2.664 -26.072 1.00 67.56 105 ARG A C 1
ATOM 808 O O . ARG A 1 105 ? 6.441 -3.435 -26.010 1.00 67.56 105 ARG A O 1
ATOM 815 N N . SER A 1 106 ? 8.649 -3.085 -26.209 1.00 70.19 106 SER A N 1
ATOM 816 C CA . SER A 1 106 ? 9.050 -4.499 -26.282 1.00 70.19 106 SER A CA 1
ATOM 817 C C . SER A 1 106 ? 8.831 -5.291 -24.989 1.00 70.19 106 SER A C 1
ATOM 819 O O . SER A 1 106 ? 8.769 -6.514 -25.036 1.00 70.19 106 SER A O 1
ATOM 821 N N . ASN A 1 107 ? 8.728 -4.615 -23.843 1.00 65.44 107 ASN A N 1
ATOM 822 C CA . ASN A 1 107 ? 8.691 -5.225 -22.514 1.00 65.44 107 ASN A CA 1
ATOM 823 C C . ASN A 1 107 ? 7.306 -5.158 -21.852 1.00 65.44 107 ASN A C 1
ATOM 825 O O . ASN A 1 107 ? 7.115 -5.757 -20.803 1.00 65.44 107 ASN A O 1
ATOM 829 N N . ILE A 1 108 ? 6.321 -4.484 -22.459 1.00 65.81 108 ILE A N 1
ATOM 830 C CA . ILE A 1 108 ? 4.948 -4.405 -21.923 1.00 65.81 108 ILE A CA 1
ATOM 831 C C . ILE A 1 108 ? 4.330 -5.796 -21.734 1.00 65.81 108 ILE A C 1
ATOM 833 O O . ILE A 1 108 ? 3.634 -6.036 -20.750 1.00 65.81 108 ILE A O 1
ATOM 837 N N . SER A 1 109 ? 4.617 -6.732 -22.641 1.00 62.69 109 SER A N 1
ATOM 838 C CA . SER A 1 109 ? 4.053 -8.082 -22.595 1.00 62.69 109 SER A CA 1
ATOM 839 C C . SER A 1 109 ? 4.481 -8.889 -21.370 1.00 62.69 109 SER A C 1
ATOM 841 O O . SER A 1 109 ? 3.798 -9.850 -21.057 1.00 62.69 109 SER A O 1
ATOM 843 N N . SER A 1 110 ? 5.574 -8.532 -20.684 1.00 62.47 110 SER A N 1
ATOM 844 C CA . SER A 1 110 ? 6.050 -9.229 -19.477 1.00 62.47 110 SER A CA 1
ATOM 845 C C . SER A 1 110 ? 5.591 -8.581 -18.168 1.00 62.47 110 SER A C 1
ATOM 847 O O . SER A 1 110 ? 5.983 -9.036 -17.104 1.00 62.47 110 SER A O 1
ATOM 849 N N . VAL A 1 111 ? 4.806 -7.499 -18.223 1.00 60.47 111 VAL A N 1
ATOM 850 C CA . VAL A 1 111 ? 4.340 -6.771 -17.024 1.00 60.47 111 VAL A CA 1
ATOM 851 C C . VAL A 1 111 ? 3.124 -7.447 -16.378 1.00 60.47 111 VAL A C 1
ATOM 853 O O . VAL A 1 111 ? 2.867 -7.256 -15.195 1.00 60.47 111 VAL A O 1
ATOM 856 N N . PHE A 1 112 ? 2.375 -8.240 -17.148 1.00 53.94 112 PHE A N 1
ATOM 857 C CA . PHE A 1 112 ? 1.101 -8.841 -16.736 1.00 53.94 112 PHE A CA 1
ATOM 858 C C . PHE A 1 112 ? 1.133 -10.381 -16.667 1.00 53.94 112 PHE A C 1
ATOM 860 O O . PHE A 1 112 ? 0.067 -10.998 -16.715 1.00 53.94 112 PHE A O 1
ATOM 867 N N . VAL A 1 113 ? 2.319 -11.004 -16.618 1.00 47.03 113 VAL A N 1
ATOM 868 C CA . VAL A 1 113 ? 2.505 -12.469 -16.725 1.00 47.03 113 VAL A CA 1
ATOM 869 C C . VAL A 1 113 ? 3.258 -13.026 -15.532 1.00 47.03 113 VAL A C 1
ATOM 871 O O . VAL A 1 113 ? 4.238 -12.366 -15.123 1.00 47.03 113 VAL A O 1
#

Solvent-accessible surface area (backbone atoms only — not comparable to full-atom values): 6762 Å² total; per-residue (Å²): 130,90,76,82,75,75,69,74,40,62,68,50,76,49,80,44,79,38,68,39,88,86,48,26,56,64,60,28,45,46,47,54,51,51,52,50,52,48,40,48,50,52,63,83,68,90,44,105,78,41,46,75,49,62,70,41,71,49,72,52,86,91,58,42,70,46,66,54,26,32,53,75,45,76,44,68,57,86,84,42,57,57,45,97,90,67,34,36,40,38,40,57,32,41,36,37,34,29,43,76,56,58,76,53,84,90,52,56,79,64,74,81,88

Nearest PDB structures (foldseek):
  4tnv-assembly2_P  TM=3.643E-01  e=2.937E+00  Caenorhabditis elegans
  8g5g-assembly1_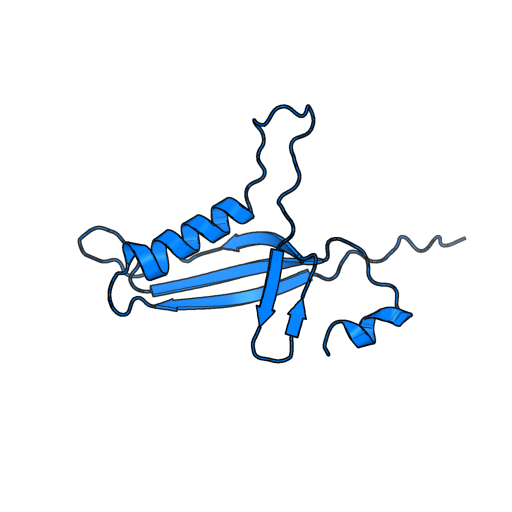D  TM=4.444E-01  e=3.120E+00  Mus musculus
  4tnw-assembly1_B  TM=3.691E-01  e=3.519E+00  Caenorhabditis elegans
  6hup-assembly1_C  TM=4.514E-01  e=6.826E+00  Homo sapiens
  2pok-assembly1_B  TM=3.023E-01  e=9.225E+00  Streptococcus pneumoniae TIGR4

pLDDT: mean 79.36, std 12.91, range [44.34, 93.75]

Secondary structure (DSSP, 8-state):
----PPPPPPEEEEEEEEE-SS-HIIIIIHHHHHHHHHHS--SSSS-TT-PPPPPEEEEETTTEEEEEEEEEEEEE-SSS-B-TTS-BSEEEEEEEEEESSPPPGGGGGGS--

Mean predicted aligned error: 8.67 Å

Radius of gyration: 17.54 Å; Cα contacts (8 Å, |Δi|>4): 186; chains: 1; bounding box: 38×34×57 Å

Foldseek 3Di:
DDDPPADFFDKDKDKDKFADPDDLCVRPVVVLVVLVVQQDFDPPPPDPPTDHRDWDWDDDDDQATQGQKGFNDKDKDPPADADPVGGHRMIIIMTIIGHPDHDDPVCPVVNRD